Protein AF-X1ES57-F1 (afdb_monomer_lite)

Foldseek 3Di:
DEAEDEPVHDDDPVVVVVVQVVCVVVVHWYWYWYAYPVRDTDIDTDHDDDDDPPPPPPDD

Structure (mmCIF, N/CA/C/O backbone):
data_AF-X1ES57-F1
#
_entry.id   AF-X1ES57-F1
#
loop_
_atom_site.group_PDB
_atom_site.id
_atom_site.type_symbol
_atom_site.label_atom_id
_atom_site.label_alt_id
_atom_site.label_comp_id
_atom_site.label_asym_id
_atom_site.label_entity_id
_atom_site.label_seq_id
_atom_site.pdbx_PDB_ins_code
_atom_site.Cartn_x
_atom_site.Cartn_y
_atom_site.Cartn_z
_atom_site.occupancy
_atom_site.B_iso_or_equiv
_atom_site.auth_seq_id
_atom_site.auth_comp_id
_atom_site.auth_asym_id
_atom_site.auth_atom_id
_atom_site.pdbx_PDB_model_num
ATOM 1 N N . MET A 1 1 ? 0.217 -7.541 6.225 1.00 92.50 1 MET A N 1
ATOM 2 C CA . MET A 1 1 ? -0.200 -7.860 4.843 1.00 92.50 1 MET A CA 1
ATOM 3 C C . MET A 1 1 ? 0.724 -7.096 3.921 1.00 92.50 1 MET A C 1
ATOM 5 O O . MET A 1 1 ? 0.929 -5.918 4.169 1.00 92.50 1 MET A O 1
ATOM 9 N N . ILE A 1 2 ? 1.308 -7.754 2.921 1.00 95.00 2 ILE A N 1
ATOM 10 C CA . ILE A 1 2 ? 2.230 -7.104 1.983 1.00 95.00 2 ILE A CA 1
ATOM 11 C C . ILE A 1 2 ? 1.486 -6.870 0.669 1.00 95.00 2 ILE A C 1
ATOM 13 O O . ILE A 1 2 ? 0.889 -7.807 0.141 1.00 95.00 2 ILE A O 1
ATOM 17 N N . TYR A 1 3 ? 1.509 -5.637 0.172 1.00 95.31 3 TYR A N 1
ATOM 18 C CA . TYR A 1 3 ? 0.936 -5.245 -1.113 1.00 95.31 3 TYR A CA 1
ATOM 19 C C . TYR A 1 3 ? 2.065 -4.760 -2.039 1.00 95.31 3 TYR A C 1
ATOM 21 O O . TYR A 1 3 ? 2.640 -3.698 -1.781 1.00 95.31 3 TYR A O 1
ATOM 29 N N . PRO A 1 4 ? 2.455 -5.552 -3.055 1.00 93.94 4 PRO A N 1
ATOM 30 C CA . PRO A 1 4 ? 3.524 -5.178 -3.971 1.00 93.94 4 PRO A CA 1
ATOM 31 C C . PRO A 1 4 ? 3.036 -4.151 -4.998 1.00 93.94 4 PRO A C 1
ATOM 33 O O . PRO A 1 4 ? 1.953 -4.291 -5.560 1.00 93.94 4 PRO A O 1
ATOM 36 N N . VAL A 1 5 ? 3.864 -3.147 -5.267 1.00 94.19 5 VAL A N 1
ATOM 37 C CA . VAL A 1 5 ? 3.633 -2.104 -6.271 1.00 94.19 5 VAL A CA 1
ATOM 38 C C . VAL A 1 5 ? 4.860 -2.038 -7.164 1.00 94.19 5 VAL A C 1
ATOM 40 O O . VAL A 1 5 ? 5.974 -1.885 -6.672 1.00 94.19 5 VAL A O 1
ATOM 43 N N . PHE A 1 6 ? 4.672 -2.165 -8.471 1.00 92.88 6 PHE A N 1
ATOM 44 C CA . PHE A 1 6 ? 5.773 -2.200 -9.428 1.00 92.88 6 PHE A CA 1
ATOM 45 C C . PHE A 1 6 ? 5.935 -0.848 -10.110 1.00 92.88 6 PHE A C 1
ATOM 47 O O . PHE A 1 6 ? 4.962 -0.237 -10.551 1.00 92.88 6 PHE A O 1
ATOM 54 N N . GLU A 1 7 ? 7.173 -0.386 -10.231 1.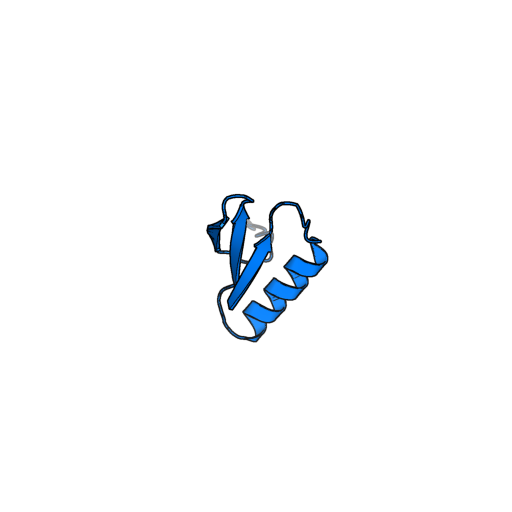00 89.31 7 GLU A N 1
ATOM 55 C CA . GLU A 1 7 ? 7.472 0.829 -10.976 1.00 89.31 7 GLU A CA 1
ATOM 56 C C . GLU A 1 7 ? 7.000 0.709 -12.437 1.00 89.31 7 GLU A C 1
ATOM 58 O O . GLU A 1 7 ? 7.216 -0.303 -13.106 1.00 89.31 7 GLU A O 1
ATOM 63 N N . GLY A 1 8 ? 6.337 1.753 -12.941 1.00 91.69 8 GLY A N 1
ATOM 64 C CA . GLY A 1 8 ? 5.715 1.756 -14.270 1.00 91.69 8 GLY A CA 1
ATOM 65 C C . GLY A 1 8 ? 4.281 1.219 -14.304 1.00 91.69 8 GLY A C 1
ATOM 66 O O . GLY A 1 8 ? 3.616 1.383 -15.324 1.00 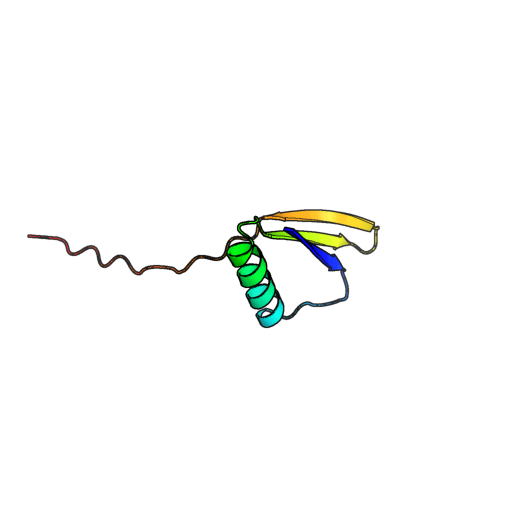91.69 8 GLY A O 1
ATOM 67 N N . TYR A 1 9 ? 3.782 0.661 -13.197 1.00 92.50 9 TYR A N 1
ATOM 68 C CA . TYR A 1 9 ? 2.392 0.237 -13.028 1.00 92.50 9 TYR A CA 1
ATOM 69 C C . TYR A 1 9 ? 1.725 1.109 -11.955 1.00 92.50 9 TYR A C 1
ATOM 71 O O . TYR A 1 9 ? 1.797 0.784 -10.767 1.00 92.50 9 TYR A O 1
ATOM 79 N N . PRO A 1 10 ? 1.138 2.260 -12.338 1.00 92.56 10 PRO A N 1
ATOM 80 C CA . PRO A 1 10 ? 0.508 3.153 -11.375 1.00 92.56 10 PRO A CA 1
ATOM 81 C C . PRO A 1 10 ? -0.662 2.452 -10.678 1.00 92.56 10 PRO A C 1
ATOM 83 O O . PRO A 1 10 ? -1.404 1.699 -11.307 1.00 92.56 10 PRO A O 1
ATOM 86 N N . ILE A 1 11 ? -0.828 2.735 -9.386 1.00 93.81 11 ILE A N 1
ATOM 87 C CA . ILE A 1 11 ? -1.975 2.280 -8.598 1.00 93.81 11 ILE A CA 1
ATOM 88 C C . ILE A 1 11 ? -2.943 3.435 -8.365 1.00 93.81 11 ILE A C 1
ATOM 90 O O . ILE A 1 11 ? -2.530 4.575 -8.134 1.00 93.81 11 ILE A O 1
ATOM 94 N N . ASP A 1 12 ? -4.236 3.131 -8.364 1.00 95.62 12 ASP A N 1
ATOM 95 C CA . ASP A 1 12 ? -5.257 4.117 -8.037 1.00 95.62 12 ASP A CA 1
ATOM 96 C C . ASP A 1 12 ? -5.357 4.324 -6.522 1.00 95.62 12 ASP A C 1
ATOM 98 O O . ASP A 1 12 ? -5.351 3.377 -5.733 1.00 95.62 12 ASP A O 1
ATOM 102 N N . LEU A 1 13 ? -5.583 5.568 -6.088 1.00 93.88 13 LEU A N 1
ATOM 103 C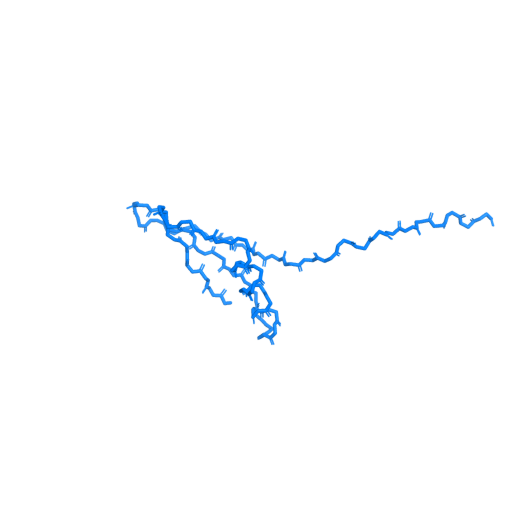 CA . LEU A 1 13 ? -5.810 5.868 -4.666 1.00 93.88 13 LEU A CA 1
ATOM 104 C C . LEU A 1 13 ? -7.038 5.140 -4.099 1.00 93.88 13 LEU A C 1
ATOM 106 O O . LEU A 1 13 ? -7.062 4.787 -2.922 1.00 93.88 13 LEU A O 1
ATOM 110 N N . LYS A 1 14 ? -8.051 4.874 -4.934 1.00 95.81 14 LYS A N 1
ATOM 111 C CA . LYS A 1 14 ? -9.222 4.067 -4.553 1.00 95.81 14 LYS A CA 1
ATOM 112 C C . LYS A 1 14 ? -8.849 2.610 -4.281 1.00 95.81 14 LYS A C 1
ATOM 114 O O . LYS A 1 14 ? -9.416 1.990 -3.382 1.00 95.81 14 LYS A O 1
ATOM 119 N N . GLU A 1 15 ? -7.909 2.066 -5.047 1.00 94.69 15 GLU A N 1
ATOM 120 C CA . GLU A 1 15 ? -7.401 0.713 -4.839 1.00 94.69 15 GLU A CA 1
ATOM 121 C C . GLU A 1 15 ? -6.576 0.643 -3.551 1.00 94.69 15 GLU A C 1
ATOM 123 O O . GLU A 1 15 ? -6.808 -0.239 -2.723 1.00 94.69 15 GLU A O 1
ATOM 128 N N . LEU A 1 16 ? -5.704 1.630 -3.318 1.00 94.31 16 LEU A N 1
ATOM 129 C CA . LEU A 1 16 ? -4.952 1.742 -2.070 1.00 94.31 16 LEU A CA 1
ATOM 130 C C . LEU A 1 16 ? -5.882 1.881 -0.850 1.00 94.31 16 LEU A C 1
ATOM 132 O O . LEU A 1 16 ? -5.673 1.205 0.160 1.00 94.31 16 LEU A O 1
ATOM 136 N N . ASP A 1 17 ? -6.954 2.680 -0.951 1.00 94.56 17 ASP A N 1
ATOM 137 C CA . ASP A 1 17 ? -7.973 2.790 0.103 1.00 94.56 17 ASP A CA 1
ATOM 138 C C . ASP A 1 17 ? -8.626 1.435 0.390 1.00 94.56 17 ASP A C 1
ATOM 140 O O . ASP A 1 17 ? -8.715 1.013 1.546 1.00 94.56 17 ASP A O 1
ATOM 144 N N . LYS A 1 18 ? -9.030 0.706 -0.657 1.00 94.75 18 LYS A N 1
ATOM 145 C CA . LYS A 1 18 ? -9.608 -0.635 -0.526 1.00 94.75 18 LYS A CA 1
ATOM 146 C C . LYS A 1 18 ? -8.640 -1.589 0.173 1.00 94.75 18 LYS A C 1
ATOM 148 O O . LYS A 1 18 ? -9.046 -2.280 1.107 1.00 94.75 18 LYS A O 1
ATOM 153 N N . MET A 1 19 ? -7.368 -1.600 -0.224 1.00 94.81 19 MET A N 1
ATOM 154 C CA . MET A 1 19 ? -6.351 -2.457 0.391 1.00 94.81 19 MET A CA 1
ATOM 155 C C . MET A 1 19 ? -6.087 -2.092 1.852 1.00 94.81 19 MET A C 1
ATOM 157 O O . MET A 1 19 ? -5.954 -2.992 2.682 1.00 94.81 19 MET A O 1
ATOM 161 N N . SER A 1 20 ? -6.099 -0.803 2.201 1.00 94.06 20 SER A N 1
ATOM 162 C CA . SER A 1 20 ? -5.991 -0.364 3.598 1.00 94.06 20 SER A CA 1
ATOM 163 C C . SER A 1 20 ? -7.144 -0.901 4.454 1.00 94.06 20 SER A C 1
ATOM 165 O O . SER A 1 20 ? -6.909 -1.456 5.527 1.00 94.06 20 SER A O 1
ATOM 167 N N . ARG A 1 21 ? -8.383 -0.869 3.942 1.00 94.06 21 ARG A N 1
ATOM 168 C CA . ARG A 1 21 ? -9.559 -1.425 4.633 1.00 94.06 21 ARG A CA 1
ATOM 169 C C . ARG A 1 21 ? -9.465 -2.939 4.80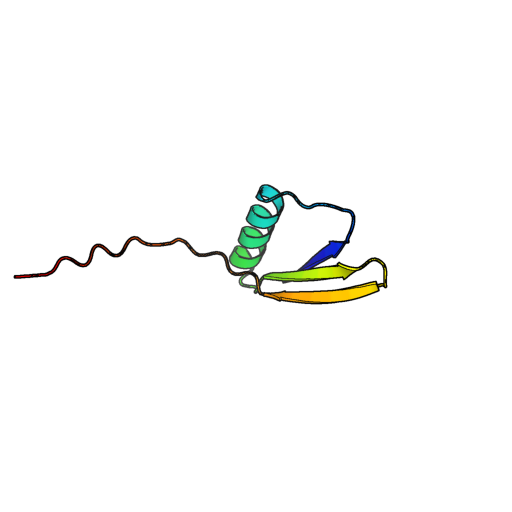7 1.00 94.06 21 ARG A C 1
ATOM 171 O O . ARG A 1 21 ? -9.834 -3.442 5.864 1.00 94.06 21 ARG A O 1
ATOM 178 N N . VAL A 1 22 ? -8.963 -3.660 3.801 1.00 94.62 22 VAL A N 1
ATOM 179 C CA . VAL A 1 22 ? -8.734 -5.115 3.881 1.00 94.62 22 VAL A CA 1
ATOM 180 C C . VAL A 1 22 ? -7.681 -5.448 4.943 1.00 94.62 22 VAL A C 1
ATOM 182 O O . VAL A 1 22 ? -7.865 -6.373 5.732 1.00 94.62 22 VAL A O 1
ATOM 185 N N . ALA A 1 23 ? -6.593 -4.677 5.009 1.00 94.75 23 ALA A N 1
ATOM 186 C CA . ALA A 1 23 ? -5.567 -4.847 6.034 1.00 94.75 23 ALA A CA 1
ATOM 187 C C . ALA A 1 23 ? -6.162 -4.669 7.440 1.00 94.75 23 ALA A C 1
ATOM 189 O O . ALA A 1 23 ? -6.055 -5.570 8.277 1.00 94.75 23 ALA A O 1
ATOM 190 N N . MET A 1 24 ? -6.889 -3.565 7.645 1.00 92.69 24 MET A N 1
ATOM 191 C CA . MET A 1 24 ? -7.558 -3.240 8.906 1.00 92.69 24 MET A CA 1
ATOM 192 C C . MET A 1 24 ? -8.568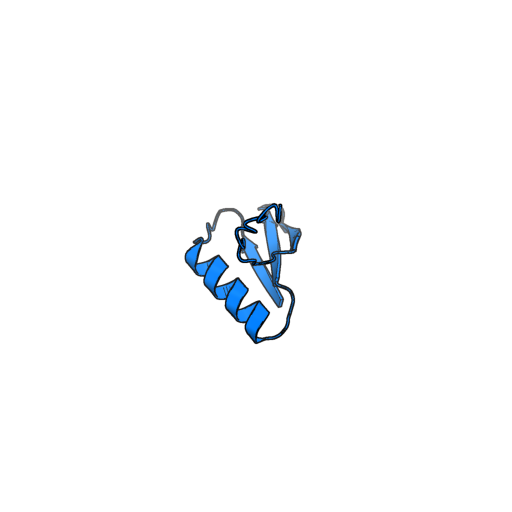 -4.313 9.324 1.00 92.69 24 MET A C 1
ATOM 194 O O . MET A 1 24 ? -8.531 -4.770 10.465 1.00 92.69 24 MET A O 1
ATOM 198 N N . SER A 1 25 ? -9.438 -4.767 8.412 1.00 93.69 25 SER A N 1
ATOM 199 C CA . SER A 1 25 ? -10.437 -5.801 8.723 1.00 93.69 25 SER A CA 1
ATOM 200 C C . SER A 1 25 ? -9.791 -7.139 9.084 1.00 93.69 25 SER A C 1
ATOM 202 O O . SER A 1 25 ? -10.293 -7.870 9.936 1.00 93.69 25 SER A O 1
ATOM 204 N N . SER A 1 26 ? -8.630 -7.432 8.495 1.00 94.56 26 SER A N 1
ATOM 205 C CA . SER A 1 26 ? -7.831 -8.611 8.823 1.00 94.56 26 SER A CA 1
ATOM 206 C C . SER A 1 26 ? -6.973 -8.459 10.085 1.00 94.56 26 SER A C 1
ATOM 208 O O . SER A 1 26 ? -6.293 -9.416 10.456 1.00 94.56 26 SER A O 1
ATOM 210 N N . ARG A 1 27 ? -7.004 -7.291 10.751 1.00 93.56 27 ARG A N 1
ATOM 211 C CA . ARG A 1 27 ? -6.133 -6.930 11.886 1.00 93.56 27 ARG A CA 1
ATOM 212 C C . ARG A 1 27 ? -4.648 -7.138 11.571 1.00 93.56 27 ARG A C 1
ATOM 214 O O . ARG A 1 27 ? -3.897 -7.671 12.383 1.00 93.56 27 ARG A O 1
ATOM 221 N N . LYS A 1 28 ? -4.237 -6.763 10.359 1.00 94.94 28 LYS A N 1
ATOM 222 C CA . LYS A 1 28 ? -2.843 -6.809 9.912 1.00 94.94 28 LYS A CA 1
ATOM 223 C C . LYS A 1 28 ? -2.404 -5.420 9.489 1.00 94.94 28 LYS A C 1
ATOM 225 O O . LYS A 1 28 ? -3.154 -4.720 8.815 1.00 94.94 28 LYS A O 1
ATOM 230 N N . ASP A 1 29 ? -1.149 -5.098 9.761 1.00 94.50 29 ASP A N 1
ATOM 231 C CA . ASP A 1 29 ? -0.535 -3.888 9.222 1.00 94.50 29 ASP A CA 1
ATOM 232 C C . ASP A 1 29 ? -0.445 -3.976 7.697 1.00 94.50 29 ASP A C 1
ATOM 234 O O . ASP A 1 29 ? -0.165 -5.049 7.141 1.00 94.50 29 ASP A O 1
ATOM 238 N N . LEU A 1 30 ? -0.695 -2.863 7.008 1.00 96.81 30 LEU A N 1
ATOM 239 C CA . LEU A 1 30 ? -0.464 -2.760 5.573 1.00 96.81 30 LEU A CA 1
ATOM 240 C C . LEU A 1 30 ? 0.981 -2.324 5.333 1.00 96.81 30 LEU A C 1
ATOM 242 O O . LEU A 1 30 ? 1.367 -1.212 5.684 1.00 96.81 30 LEU A O 1
ATOM 246 N N . ILE A 1 31 ? 1.753 -3.193 4.687 1.00 97.25 31 ILE A N 1
ATOM 247 C CA . ILE A 1 31 ? 3.091 -2.877 4.196 1.00 97.25 31 ILE A CA 1
ATOM 248 C C . ILE A 1 31 ? 3.028 -2.807 2.674 1.00 97.25 31 ILE A C 1
ATOM 250 O O . ILE A 1 31 ? 2.686 -3.794 2.020 1.00 97.25 31 ILE A O 1
ATOM 254 N N . VAL A 1 32 ? 3.361 -1.653 2.108 1.00 96.25 32 VAL A N 1
ATOM 255 C CA . VAL A 1 32 ? 3.503 -1.482 0.660 1.00 96.25 32 VAL A CA 1
ATOM 256 C C . VAL A 1 32 ? 4.953 -1.746 0.284 1.00 96.25 32 VAL A C 1
ATOM 258 O O . VAL A 1 32 ? 5.856 -1.113 0.823 1.00 96.25 32 VAL A O 1
ATOM 261 N N . ALA A 1 33 ? 5.173 -2.691 -0.626 1.00 96.19 33 ALA A N 1
ATOM 262 C CA . ALA A 1 33 ? 6.494 -3.005 -1.156 1.00 96.19 33 ALA A CA 1
ATOM 263 C C . ALA A 1 33 ? 6.618 -2.427 -2.569 1.00 96.19 33 ALA A C 1
ATOM 265 O O . ALA A 1 33 ? 6.068 -2.994 -3.510 1.00 96.19 33 ALA A O 1
ATOM 266 N N . THR A 1 34 ? 7.312 -1.301 -2.728 1.00 94.19 34 THR A N 1
ATOM 267 C CA . THR A 1 34 ? 7.572 -0.712 -4.047 1.00 94.19 34 THR A CA 1
ATOM 268 C C . THR A 1 34 ? 8.795 -1.372 -4.668 1.00 94.19 34 THR A C 1
ATOM 270 O O . THR A 1 34 ? 9.874 -1.340 -4.078 1.00 94.19 34 THR A O 1
ATOM 273 N N . VAL A 1 35 ? 8.640 -1.966 -5.844 1.00 92.38 35 VAL A N 1
ATOM 274 C CA . VAL A 1 35 ? 9.707 -2.648 -6.578 1.00 92.38 35 VAL A CA 1
ATOM 275 C C . VAL A 1 35 ? 10.124 -1.776 -7.758 1.00 92.38 35 VAL A C 1
ATOM 277 O O . VAL A 1 35 ? 9.339 -1.564 -8.682 1.00 92.38 35 VAL A O 1
ATOM 280 N N . ASP A 1 36 ? 11.355 -1.272 -7.701 1.00 88.50 36 ASP A N 1
ATOM 281 C CA . ASP A 1 36 ? 12.024 -0.547 -8.792 1.00 88.50 36 ASP A CA 1
ATOM 282 C C . ASP A 1 36 ? 12.307 -1.499 -9.976 1.00 88.50 36 ASP A C 1
ATOM 284 O O . ASP A 1 36 ? 12.441 -2.715 -9.793 1.00 88.50 36 ASP A O 1
ATOM 288 N N . ARG A 1 37 ? 12.451 -0.959 -11.190 1.00 81.19 37 ARG A N 1
ATOM 289 C CA . ARG A 1 37 ? 12.964 -1.651 -12.392 1.00 81.19 37 ARG A CA 1
ATOM 290 C C . ARG A 1 37 ? 14.246 -2.461 -12.164 1.00 81.19 37 ARG A C 1
ATOM 292 O O . ARG A 1 37 ? 14.475 -3.438 -12.874 1.00 81.19 37 ARG A O 1
ATOM 299 N N . LEU A 1 38 ? 15.075 -2.092 -11.186 1.00 86.44 38 LEU A N 1
ATOM 300 C CA . LEU A 1 38 ? 16.274 -2.842 -10.780 1.00 86.44 38 LEU A CA 1
ATOM 301 C C . LEU A 1 38 ? 15.997 -3.999 -9.796 1.00 86.44 38 LEU A C 1
ATOM 303 O O . LEU A 1 38 ? 16.932 -4.537 -9.201 1.00 86.44 38 LEU A O 1
ATOM 307 N N . SER A 1 39 ? 14.731 -4.381 -9.600 1.00 82.75 39 SER A N 1
ATOM 308 C CA . SER A 1 39 ? 14.281 -5.451 -8.693 1.00 82.75 39 SER A CA 1
ATOM 309 C C . SER A 1 39 ? 14.668 -5.234 -7.227 1.00 82.75 39 SER A C 1
ATOM 311 O O . SER A 1 39 ? 14.803 -6.189 -6.460 1.00 82.75 39 SER A O 1
ATOM 313 N N . LYS A 1 40 ? 14.846 -3.975 -6.814 1.00 89.19 40 LYS A N 1
ATOM 314 C CA . LYS A 1 40 ? 15.106 -3.605 -5.419 1.00 89.19 40 LYS A CA 1
ATOM 315 C C . LYS A 1 40 ? 13.788 -3.214 -4.742 1.00 89.19 40 LYS A C 1
ATOM 317 O O . LYS A 1 40 ? 13.224 -2.183 -5.109 1.00 89.19 40 LYS A O 1
ATOM 322 N N . PRO A 1 41 ? 13.277 -4.008 -3.782 1.00 91.62 41 PRO A N 1
ATOM 323 C CA . PRO A 1 41 ? 12.073 -3.651 -3.049 1.00 91.62 41 PRO A CA 1
ATOM 324 C C . PRO A 1 41 ? 12.383 -2.637 -1.940 1.00 91.62 41 PRO A C 1
ATOM 326 O O . PRO A 1 41 ? 13.349 -2.796 -1.193 1.00 91.62 41 PRO A O 1
ATOM 329 N N . ILE A 1 42 ? 11.521 -1.635 -1.793 1.00 94.50 42 ILE A N 1
ATOM 330 C CA . ILE A 1 42 ? 11.485 -0.710 -0.655 1.00 94.50 42 ILE A CA 1
ATOM 331 C C . ILE A 1 42 ? 10.148 -0.903 0.059 1.00 94.50 42 ILE A C 1
ATOM 333 O O . ILE A 1 42 ? 9.107 -1.012 -0.585 1.00 94.50 42 ILE A O 1
ATOM 337 N N . TYR A 1 43 ? 10.173 -0.970 1.389 1.00 95.75 43 TYR A N 1
ATOM 338 C CA . TYR A 1 43 ? 8.994 -1.258 2.202 1.00 95.75 43 TYR A CA 1
ATOM 339 C C . TYR A 1 43 ? 8.534 -0.013 2.955 1.00 95.75 43 TYR A C 1
ATOM 341 O O . TYR A 1 43 ? 9.321 0.618 3.658 1.00 95.75 43 TYR A O 1
ATOM 349 N N . TYR A 1 44 ? 7.243 0.291 2.856 1.00 95.94 44 TYR A N 1
ATOM 350 C CA . TYR A 1 44 ? 6.594 1.397 3.549 1.00 95.94 44 TYR A CA 1
ATOM 351 C C . TYR A 1 44 ? 5.452 0.879 4.414 1.00 95.94 44 TYR A C 1
ATOM 353 O O . TYR A 1 44 ? 4.619 0.098 3.951 1.00 95.94 44 TYR A O 1
ATOM 361 N N . SER A 1 45 ? 5.392 1.340 5.662 1.00 95.50 45 SER A N 1
ATOM 362 C CA . SER A 1 45 ? 4.213 1.139 6.503 1.00 95.50 45 SER A CA 1
ATOM 363 C C . SER A 1 45 ? 3.143 2.155 6.120 1.00 95.50 45 SER A C 1
ATOM 365 O O . SER A 1 45 ? 3.433 3.349 6.021 1.00 95.50 45 SER A O 1
ATOM 367 N N . VAL A 1 46 ? 1.920 1.685 5.890 1.00 94.56 46 VAL A N 1
ATOM 368 C CA . VAL A 1 46 ? 0.791 2.535 5.510 1.00 94.56 46 VAL A CA 1
ATOM 369 C C . VAL A 1 46 ? -0.306 2.417 6.553 1.00 94.56 46 VAL A C 1
ATOM 371 O O . VAL A 1 46 ? -0.891 1.352 6.749 1.00 94.56 46 VAL A O 1
ATOM 374 N N . THR A 1 47 ? -0.626 3.551 7.170 1.00 91.25 47 THR A N 1
ATOM 375 C CA . THR A 1 47 ? -1.665 3.655 8.194 1.00 91.25 47 THR A CA 1
ATOM 376 C C . THR A 1 47 ? -2.762 4.581 7.707 1.00 91.25 47 THR A C 1
ATOM 378 O O . THR A 1 47 ? -2.511 5.738 7.373 1.00 91.25 47 THR A O 1
ATOM 381 N N . LYS A 1 48 ? -3.996 4.080 7.699 1.00 88.25 48 LYS A N 1
ATOM 382 C CA . LYS A 1 48 ? -5.178 4.908 7.487 1.00 88.25 48 LYS A CA 1
ATOM 383 C C . LYS A 1 48 ? -5.661 5.449 8.830 1.00 88.25 48 LYS A C 1
ATOM 385 O O . LYS A 1 48 ? -5.846 4.681 9.769 1.00 88.25 48 LYS A O 1
ATOM 390 N N . PHE A 1 49 ? -5.893 6.754 8.899 1.00 87.44 49 PHE A N 1
ATOM 391 C CA . PHE A 1 49 ? -6.465 7.426 10.061 1.00 87.44 49 PHE A CA 1
ATOM 392 C C . PHE A 1 49 ? -7.486 8.469 9.610 1.00 87.44 49 PHE A C 1
ATOM 394 O O . PHE A 1 49 ? -7.400 9.007 8.505 1.00 87.44 49 PHE A O 1
ATOM 401 N N . GLU A 1 50 ? -8.462 8.737 10.468 1.00 85.44 50 GLU A N 1
ATOM 402 C CA . GLU A 1 50 ? -9.390 9.849 10.302 1.00 85.44 50 GLU A CA 1
ATOM 403 C C . GLU A 1 50 ? -8.901 11.003 11.171 1.00 85.44 50 GLU A C 1
ATOM 405 O O . GLU A 1 50 ? -8.578 10.821 12.346 1.00 85.44 50 GLU A O 1
ATOM 410 N N . ILE A 1 51 ? -8.805 12.195 10.585 1.00 86.06 51 ILE A N 1
ATOM 411 C CA . ILE A 1 51 ? -8.449 13.394 11.338 1.00 86.06 51 ILE A CA 1
ATOM 412 C C . ILE A 1 51 ? -9.711 13.843 12.068 1.00 86.06 51 ILE A C 1
ATOM 414 O O . ILE A 1 51 ? -10.645 14.359 11.455 1.00 86.06 51 ILE A O 1
ATOM 418 N N . MET A 1 52 ? -9.751 13.629 13.379 1.00 81.12 52 MET A N 1
ATOM 419 C CA . MET A 1 52 ? -10.777 14.225 14.225 1.00 81.12 52 MET A CA 1
ATOM 420 C C . MET A 1 52 ? -10.385 15.679 14.489 1.00 81.12 52 MET A C 1
ATOM 422 O O . MET A 1 52 ? -9.349 15.940 15.101 1.00 81.12 52 MET A O 1
ATOM 426 N N . ASN A 1 53 ? -11.204 16.632 14.040 1.00 75.56 53 ASN A N 1
ATOM 427 C CA . ASN A 1 53 ? -11.045 18.029 14.434 1.00 75.56 53 ASN A CA 1
ATOM 428 C C . ASN A 1 53 ? -11.346 18.135 15.930 1.00 75.56 53 ASN A C 1
ATOM 430 O O . ASN A 1 53 ? -12.503 18.132 16.347 1.00 75.56 53 ASN A O 1
ATOM 434 N N . LYS A 1 54 ? -10.293 18.189 16.743 1.00 66.38 54 LYS A N 1
ATOM 435 C CA . LYS A 1 54 ? -10.402 18.475 18.167 1.00 66.38 54 LYS A CA 1
ATOM 436 C C . LYS A 1 54 ? -10.762 19.956 18.290 1.00 66.38 54 LYS A C 1
ATOM 438 O O . LYS A 1 54 ? -9.897 20.816 18.170 1.00 66.38 54 LYS A O 1
ATOM 443 N N . ILE A 1 55 ? -12.051 20.259 18.443 1.00 68.69 55 ILE A N 1
ATOM 444 C CA . ILE A 1 55 ? -12.472 21.578 18.914 1.00 68.69 55 ILE A CA 1
ATOM 445 C C . ILE A 1 55 ? -12.037 21.611 20.375 1.00 68.69 55 ILE A C 1
ATOM 447 O O . ILE A 1 55 ? -12.673 20.999 21.228 1.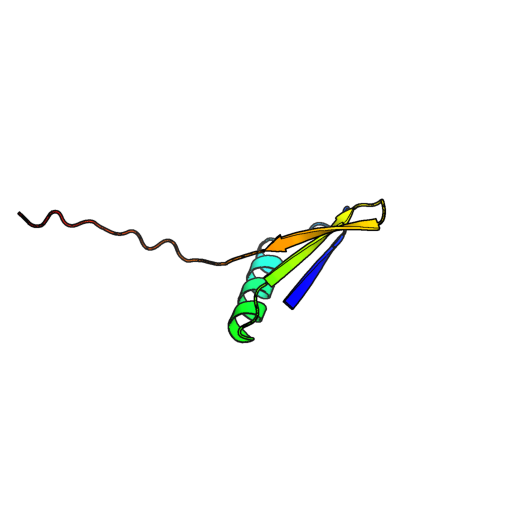00 68.69 55 ILE A O 1
ATOM 451 N N . GLU A 1 56 ? -10.892 22.227 20.646 1.00 64.44 56 GLU A N 1
ATOM 452 C CA . GLU A 1 56 ? -10.519 22.584 22.008 1.00 64.44 56 GLU A CA 1
ATOM 453 C C . GLU A 1 56 ? -11.466 23.706 22.428 1.00 64.44 56 GLU A C 1
ATOM 455 O O . GLU A 1 56 ? -11.242 24.877 22.131 1.00 64.44 56 GLU A O 1
ATOM 460 N N . THR A 1 57 ? -12.594 23.337 23.036 1.00 59.47 57 THR A N 1
ATOM 461 C CA . THR A 1 57 ? -13.355 24.280 23.844 1.00 59.47 57 THR A CA 1
ATOM 462 C C . THR A 1 57 ? -12.438 24.675 24.993 1.00 59.47 57 THR A C 1
ATOM 464 O O . THR A 1 57 ? -12.124 23.865 25.862 1.00 59.47 57 THR A O 1
ATOM 467 N N . LEU A 1 58 ? -11.917 25.898 24.922 1.00 59.69 58 LEU A N 1
ATOM 468 C CA . LEU A 1 58 ? -11.399 26.595 26.088 1.00 59.69 58 LEU A CA 1
ATOM 469 C C . LEU A 1 58 ? -12.601 26.757 27.023 1.00 59.69 58 LEU A C 1
ATOM 471 O O . LEU A 1 58 ? -13.477 27.576 26.754 1.00 59.69 58 LEU A O 1
ATOM 475 N N . ASP A 1 59 ? -12.695 25.889 28.025 1.00 56.53 59 ASP A N 1
ATOM 476 C CA . ASP A 1 59 ? -13.633 26.066 29.127 1.00 56.53 59 ASP A CA 1
ATOM 477 C C . ASP A 1 59 ? -13.141 27.276 29.949 1.00 56.53 59 ASP A C 1
ATOM 479 O O . ASP A 1 59 ? -12.028 27.239 30.482 1.00 56.53 59 ASP A O 1
ATOM 483 N N . ASP A 1 60 ? -13.941 28.353 29.959 1.00 49.91 60 ASP A N 1
ATOM 484 C CA . ASP A 1 60 ? -13.788 29.560 30.800 1.00 49.91 60 ASP A CA 1
ATOM 485 C C . ASP A 1 60 ? -13.991 29.254 32.298 1.00 49.91 60 ASP A C 1
ATOM 487 O O . ASP A 1 60 ? -14.950 28.516 32.639 1.00 49.91 60 ASP A O 1
#

pLDDT: mean 88.55, std 11.13, range [49.91, 97.25]

Organism: NCBI:txid412755

InterPro domains:
  IPR036167 tRNA intron endonuclease, catalytic domain-like superfamily [SSF53032] (2-50)

Radius of gyration: 16.45 Å; chains: 1; bounding box: 30×38×45 Å

Secondary structure (DSSP, 8-state):
-EEEEETTS---HHHHHHHHHHHHHTT--EEEEEE-TTS-EEEEEE--------------

Sequence (60 aa):
MIYPVFEGYPIDLKELDKMSRVAMSSRKDLIVATVDRLSKPIYYSVTKFEIMNKIETLDD